Protein AF-A0A4Q3RQY2-F1 (afdb_monomer)

Solvent-accessible surface area (backbone atoms only — not comparable to full-atom values): 2672 Å² total; per-residue (Å²): 106,58,71,54,18,46,75,77,70,35,97,36,40,71,54,44,37,53,51,42,22,68,77,70,74,43,43,60,68,65,48,48,57,48,32,70,74,38,59,70,67,66,73,74,120

Nearest PDB structures (foldseek):
  7bgi-assembly1_3  TM=6.271E-01  e=2.035E+00  Chlamydomonas reinhardtii
  6sl5-assembly1_3  TM=6.192E-01  e=4.624E+00  Dunaliella salina
  8z9d-assembly1_RR  TM=5.968E-01  e=4.624E+00  Spinacia oleracea
  6yxr-assembly1_3  TM=5.652E-01  e=5.449E+00  Dunaliella salina

pLDDT: mean 83.51, std 9.53, range [53.62, 93.19]

Sequence (45 aa):
VAGVGFAVGYDSPSQFSREYARLFGRPPGRDLERMLADPSLAVAV

Structure (mmCIF, N/CA/C/O backbone):
data_AF-A0A4Q3RQY2-F1
#
_entry.id   AF-A0A4Q3RQY2-F1
#
loop_
_atom_site.group_PDB
_atom_site.id
_atom_site.type_symbol
_atom_site.label_atom_id
_atom_site.label_alt_id
_atom_site.label_comp_id
_atom_site.label_asym_id
_atom_site.label_entity_id
_atom_site.label_seq_id
_atom_site.pdbx_PDB_ins_code
_atom_site.Cartn_x
_atom_site.Cartn_y
_atom_site.Cartn_z
_atom_site.occupancy
_atom_site.B_iso_or_equiv
_atom_site.auth_seq_id
_atom_site.auth_comp_id
_atom_site.auth_asym_id
_atom_site.auth_atom_id
_atom_site.pdbx_PDB_model_num
ATOM 1 N N . VAL A 1 1 ? 4.643 4.650 -1.279 1.00 63.34 1 VAL A N 1
ATOM 2 C CA . VAL A 1 1 ? 3.821 3.905 -0.287 1.00 63.34 1 VAL A CA 1
ATOM 3 C C . VAL A 1 1 ? 2.733 4.774 0.342 1.00 63.34 1 VAL A C 1
ATOM 5 O O . VAL A 1 1 ? 1.587 4.359 0.319 1.00 63.34 1 VAL A O 1
ATOM 8 N N . ALA A 1 2 ? 3.043 5.985 0.834 1.00 68.44 2 ALA A N 1
ATOM 9 C CA . ALA A 1 2 ? 2.041 6.864 1.453 1.00 68.44 2 ALA A CA 1
ATOM 10 C C . ALA A 1 2 ? 0.824 7.183 0.571 1.00 68.44 2 ALA A C 1
ATOM 12 O O . ALA A 1 2 ? -0.299 6.996 1.020 1.00 68.44 2 ALA A O 1
ATOM 13 N N . GLY A 1 3 ? 1.029 7.551 -0.698 1.00 74.06 3 GLY A N 1
ATOM 14 C CA . GLY A 1 3 ? -0.090 7.786 -1.620 1.00 74.06 3 GLY A CA 1
ATOM 15 C C . GLY A 1 3 ? -0.924 6.535 -1.931 1.00 74.06 3 GLY A C 1
ATOM 16 O O . GLY A 1 3 ? -2.128 6.639 -2.116 1.00 74.06 3 GLY A O 1
ATOM 17 N N . VAL A 1 4 ? -0.306 5.347 -1.924 1.00 77.38 4 VAL A N 1
ATOM 18 C CA . VAL A 1 4 ? -1.005 4.077 -2.192 1.00 77.38 4 VAL A CA 1
ATOM 19 C C . VAL A 1 4 ? -1.906 3.702 -1.022 1.00 77.38 4 VAL A C 1
ATOM 21 O O . VAL A 1 4 ? -3.052 3.345 -1.254 1.00 77.38 4 VAL A O 1
ATOM 24 N N . GLY A 1 5 ? -1.424 3.845 0.219 1.00 79.50 5 GLY A N 1
ATOM 25 C CA . GLY A 1 5 ? -2.221 3.554 1.414 1.00 79.50 5 GLY A CA 1
ATOM 26 C C . GLY A 1 5 ? -3.537 4.334 1.437 1.00 79.50 5 GLY A C 1
ATOM 27 O O . GLY A 1 5 ? -4.589 3.737 1.621 1.00 79.50 5 GLY A O 1
ATOM 28 N N . PHE A 1 6 ? -3.498 5.635 1.141 1.00 80.44 6 PHE A N 1
ATOM 29 C CA . PHE A 1 6 ? -4.721 6.435 1.041 1.00 80.44 6 PHE A CA 1
ATOM 30 C C . PHE A 1 6 ? -5.600 6.040 -0.155 1.00 80.44 6 PHE A C 1
ATOM 32 O O . PHE A 1 6 ? -6.816 5.961 -0.014 1.00 80.44 6 PHE A O 1
ATOM 39 N N . ALA A 1 7 ? -5.008 5.744 -1.317 1.00 83.12 7 ALA A N 1
ATOM 40 C CA . ALA A 1 7 ? -5.757 5.376 -2.522 1.00 83.12 7 ALA A CA 1
ATOM 41 C C . ALA A 1 7 ? -6.539 4.057 -2.385 1.00 83.12 7 ALA A C 1
ATOM 43 O O . ALA A 1 7 ? -7.604 3.919 -2.979 1.00 83.12 7 ALA A O 1
ATOM 44 N N . VAL A 1 8 ? -6.036 3.104 -1.594 1.00 83.38 8 VAL A N 1
ATOM 45 C CA . VAL A 1 8 ? -6.750 1.855 -1.269 1.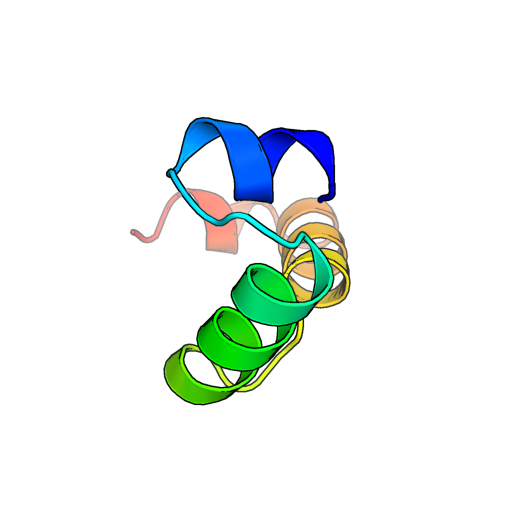00 83.38 8 VAL A CA 1
ATOM 46 C C . VAL A 1 8 ? -7.650 1.966 -0.027 1.00 83.38 8 VAL A C 1
ATOM 48 O O . VAL A 1 8 ? -8.238 0.970 0.382 1.00 83.38 8 VAL A O 1
ATOM 51 N N . GLY A 1 9 ? -7.803 3.164 0.552 1.00 86.12 9 GLY A N 1
ATOM 52 C CA . GLY A 1 9 ? -8.763 3.439 1.629 1.00 86.12 9 GLY A CA 1
ATOM 53 C C . GLY A 1 9 ? -8.219 3.317 3.054 1.00 86.12 9 GLY A C 1
ATOM 54 O O . GLY A 1 9 ? -9.006 3.310 3.996 1.00 86.12 9 GLY A O 1
ATOM 55 N N . TYR A 1 10 ? -6.899 3.235 3.244 1.00 89.44 10 TYR A N 1
ATOM 56 C CA . TYR A 1 10 ? -6.305 3.294 4.581 1.00 89.44 10 TYR A CA 1
ATOM 57 C C . TYR A 1 10 ? -6.103 4.746 5.026 1.00 89.44 10 TYR A C 1
ATOM 59 O O . TYR A 1 10 ? -5.451 5.531 4.339 1.00 89.44 10 TYR A O 1
ATOM 67 N N . ASP A 1 11 ? -6.537 5.061 6.247 1.00 86.25 11 ASP A N 1
ATOM 68 C CA . ASP A 1 11 ? -6.291 6.348 6.918 1.00 86.25 11 ASP A CA 1
ATOM 69 C C . ASP A 1 11 ? -4.812 6.587 7.264 1.00 86.25 11 ASP A C 1
ATOM 71 O O . ASP A 1 11 ? -4.404 7.696 7.613 1.00 86.25 11 ASP A O 1
ATOM 75 N N . SER A 1 12 ? -3.976 5.546 7.202 1.00 88.25 12 SER A N 1
ATOM 76 C CA . SER A 1 12 ? -2.555 5.659 7.512 1.00 88.25 12 SER A CA 1
ATOM 77 C C . SER A 1 12 ? -1.676 4.808 6.589 1.00 88.25 12 SER A C 1
ATOM 79 O O . SER A 1 12 ? -1.808 3.581 6.557 1.00 88.25 12 SER A O 1
ATOM 81 N N . PRO A 1 13 ? -0.652 5.406 5.949 1.00 85.56 13 PRO A N 1
ATOM 82 C CA . PRO A 1 13 ? 0.401 4.684 5.226 1.00 85.56 13 PRO A CA 1
ATOM 83 C C . PRO A 1 13 ? 1.079 3.575 6.037 1.00 85.56 13 PRO A C 1
ATOM 85 O O . PRO A 1 13 ? 1.491 2.538 5.505 1.00 85.56 13 PRO A O 1
ATOM 88 N N . SER A 1 14 ? 1.209 3.801 7.344 1.00 88.56 14 SER A N 1
ATOM 89 C CA . SER A 1 14 ? 1.836 2.870 8.279 1.00 88.56 14 SER A CA 1
ATOM 90 C C . SER A 1 14 ? 0.910 1.708 8.639 1.00 88.56 14 SER A C 1
ATOM 92 O O . SER A 1 14 ? 1.394 0.654 9.048 1.00 88.56 14 SER A O 1
ATOM 94 N N . GLN A 1 15 ? -0.412 1.873 8.519 1.00 89.38 15 GLN A N 1
ATOM 95 C CA . GLN A 1 15 ? -1.373 0.773 8.651 1.00 89.38 15 GLN A CA 1
ATOM 96 C C . GLN A 1 15 ? -1.252 -0.159 7.445 1.00 89.38 15 GLN A C 1
ATOM 98 O O . GLN A 1 15 ? -0.921 -1.328 7.629 1.00 89.38 15 GLN A O 1
ATOM 103 N N . PHE A 1 16 ? -1.355 0.393 6.231 1.00 89.00 16 PHE A N 1
ATOM 104 C CA . PHE A 1 16 ? -1.155 -0.342 4.979 1.00 89.00 16 PHE A CA 1
ATOM 105 C C . PHE A 1 16 ? 0.152 -1.148 4.981 1.00 89.00 16 PHE A C 1
ATOM 107 O O . PHE A 1 16 ? 0.159 -2.349 4.728 1.00 89.00 16 PHE A O 1
ATOM 114 N N . SER A 1 17 ? 1.270 -0.512 5.347 1.00 88.12 17 SER A N 1
ATOM 115 C CA . SER A 1 17 ? 2.582 -1.174 5.338 1.00 88.12 17 SER A CA 1
ATOM 116 C C . SER A 1 17 ? 2.677 -2.343 6.328 1.00 88.12 17 SER A C 1
ATOM 118 O O . SER A 1 17 ? 3.348 -3.333 6.041 1.00 88.12 17 SER A O 1
ATOM 120 N N . ARG A 1 18 ? 2.015 -2.244 7.490 1.00 91.31 18 ARG A N 1
ATOM 121 C CA . ARG A 1 18 ? 1.9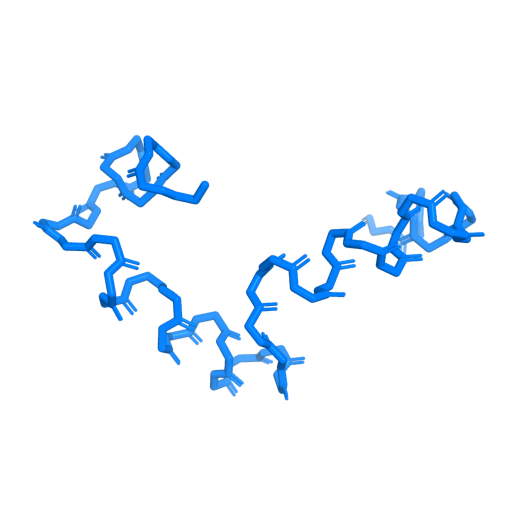95 -3.310 8.506 1.00 91.31 18 ARG A CA 1
ATOM 122 C C . ARG A 1 18 ? 1.130 -4.487 8.077 1.00 91.31 18 ARG A C 1
ATOM 124 O O . ARG A 1 18 ? 1.512 -5.632 8.301 1.00 91.31 18 ARG A O 1
ATOM 131 N N . GLU A 1 19 ? -0.018 -4.210 7.476 1.00 91.56 19 GLU A N 1
ATOM 132 C CA . GLU A 1 19 ? -0.942 -5.244 7.014 1.00 91.56 19 GLU A CA 1
ATOM 133 C C . GLU A 1 19 ? -0.379 -5.990 5.802 1.00 91.56 19 GLU A C 1
ATOM 135 O O . GLU A 1 19 ? -0.346 -7.219 5.801 1.00 91.56 19 GLU A O 1
ATOM 140 N N . TYR A 1 20 ? 0.213 -5.261 4.851 1.00 92.06 20 TYR A N 1
ATOM 141 C CA . TYR A 1 20 ? 0.959 -5.844 3.738 1.00 92.06 20 TYR A CA 1
ATOM 142 C C . TYR A 1 20 ? 2.087 -6.760 4.247 1.00 92.06 20 TYR A C 1
ATOM 144 O O . TYR A 1 20 ? 2.203 -7.903 3.817 1.00 92.06 20 TYR A O 1
ATOM 152 N N . ALA A 1 21 ? 2.876 -6.316 5.232 1.00 91.56 21 ALA A N 1
ATOM 153 C CA . ALA A 1 21 ? 3.931 -7.150 5.808 1.00 91.56 21 ALA A CA 1
ATOM 154 C C . ALA A 1 21 ? 3.401 -8.400 6.535 1.00 91.56 21 ALA A C 1
ATOM 156 O O . ALA A 1 21 ? 4.087 -9.418 6.545 1.00 91.56 21 ALA A O 1
ATOM 157 N N . ARG A 1 22 ? 2.195 -8.359 7.120 1.00 93.19 22 ARG A N 1
ATOM 158 C CA . ARG A 1 22 ? 1.551 -9.552 7.700 1.00 93.19 22 ARG A CA 1
ATOM 159 C C . ARG A 1 22 ? 1.119 -10.555 6.638 1.00 93.19 22 ARG A C 1
ATOM 161 O O . ARG A 1 22 ? 1.290 -11.748 6.851 1.00 93.19 22 ARG A O 1
ATOM 168 N N . LEU A 1 23 ? 0.552 -10.076 5.534 1.00 91.88 23 LEU A N 1
ATOM 169 C CA . LEU A 1 23 ? 0.008 -10.928 4.474 1.00 91.88 23 LEU A CA 1
ATOM 170 C C . LEU A 1 23 ? 1.103 -11.496 3.562 1.00 91.88 23 LEU A C 1
ATOM 172 O O . LEU A 1 23 ? 1.032 -12.655 3.168 1.00 91.88 23 LEU A O 1
ATOM 176 N N . PHE A 1 24 ? 2.132 -10.700 3.266 1.00 88.38 24 PHE A N 1
ATOM 177 C CA . PHE A 1 24 ? 3.160 -11.0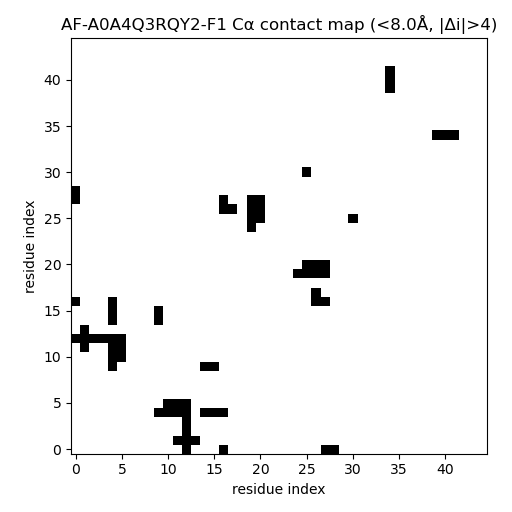15 2.266 1.00 88.38 24 PHE A CA 1
ATOM 178 C C . PHE A 1 24 ? 4.568 -11.176 2.870 1.00 88.38 24 PHE A C 1
ATOM 180 O O . PHE A 1 24 ? 5.548 -11.398 2.162 1.00 88.38 24 PHE A O 1
ATOM 187 N N . GLY A 1 25 ? 4.696 -11.061 4.196 1.00 91.56 25 GLY A N 1
ATOM 188 C CA . GLY A 1 25 ? 5.932 -11.311 4.949 1.00 91.56 25 GLY A CA 1
ATOM 189 C C . GLY A 1 25 ? 6.998 -10.215 4.853 1.00 91.56 25 GLY A C 1
ATOM 190 O O . GLY A 1 25 ? 8.039 -10.311 5.505 1.00 91.56 25 GLY A O 1
ATOM 191 N N . ARG A 1 26 ? 6.787 -9.175 4.037 1.00 91.38 26 ARG A N 1
ATOM 192 C CA . ARG A 1 26 ? 7.757 -8.097 3.779 1.00 91.38 26 ARG A CA 1
ATOM 193 C C . ARG A 1 26 ? 7.033 -6.768 3.629 1.00 91.38 26 ARG A C 1
ATOM 195 O O . ARG A 1 26 ? 5.925 -6.763 3.116 1.00 91.38 26 ARG A O 1
ATOM 202 N N . PRO A 1 27 ? 7.619 -5.631 4.033 1.00 89.56 27 PRO A N 1
ATOM 203 C CA . PRO A 1 27 ? 7.004 -4.337 3.776 1.00 89.56 27 PRO A CA 1
ATOM 204 C C . PRO A 1 27 ? 6.988 -4.028 2.266 1.00 89.56 27 PRO A C 1
ATOM 206 O O . PRO A 1 27 ? 7.936 -4.385 1.560 1.00 89.56 27 PRO A O 1
ATOM 209 N N . PRO A 1 28 ? 5.979 -3.287 1.776 1.00 87.38 28 PRO A N 1
ATOM 210 C CA . PRO A 1 28 ? 5.739 -3.092 0.342 1.00 87.38 28 PRO A CA 1
ATOM 211 C C . PRO A 1 28 ? 6.892 -2.388 -0.387 1.00 87.38 28 PRO A C 1
ATOM 213 O O . PRO A 1 28 ? 7.127 -2.645 -1.559 1.00 87.38 28 PRO A O 1
ATOM 216 N N . GLY A 1 29 ? 7.652 -1.523 0.299 1.00 88.56 29 GLY A N 1
ATOM 217 C CA . GLY A 1 29 ? 8.835 -0.884 -0.291 1.00 88.56 29 GLY A CA 1
ATOM 218 C C . GLY A 1 29 ? 9.943 -1.884 -0.638 1.00 88.56 29 GLY A C 1
ATOM 219 O O . GLY A 1 29 ? 10.460 -1.854 -1.747 1.00 88.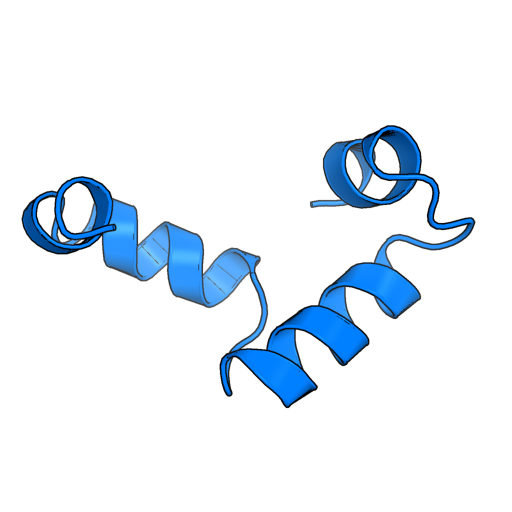56 29 GLY A O 1
ATOM 220 N N . ARG A 1 30 ? 10.246 -2.814 0.279 1.00 87.44 30 ARG A N 1
ATOM 221 C CA . ARG A 1 30 ? 11.267 -3.858 0.079 1.00 87.44 30 ARG A CA 1
ATOM 222 C C . ARG A 1 30 ? 10.855 -4.868 -0.980 1.00 87.44 30 ARG A C 1
ATOM 224 O O . ARG A 1 30 ? 11.710 -5.419 -1.666 1.00 87.44 30 ARG A O 1
ATOM 231 N N . ASP A 1 31 ? 9.560 -5.145 -1.072 1.00 87.81 31 ASP A N 1
ATOM 232 C CA . ASP A 1 31 ? 9.054 -6.060 -2.086 1.00 87.81 31 ASP A CA 1
ATOM 233 C C . ASP A 1 31 ? 9.105 -5.420 -3.478 1.00 87.81 31 ASP A C 1
ATOM 235 O O . ASP A 1 31 ? 9.587 -6.046 -4.417 1.00 87.81 31 ASP A O 1
ATOM 239 N N . LEU A 1 32 ? 8.787 -4.125 -3.586 1.00 87.94 32 LEU A N 1
ATOM 240 C CA . LEU A 1 32 ? 8.956 -3.368 -4.826 1.00 87.94 32 LEU A CA 1
ATOM 241 C C . LEU A 1 32 ? 10.421 -3.314 -5.286 1.00 87.94 32 LEU A C 1
ATOM 243 O O . LEU A 1 32 ? 10.691 -3.551 -6.458 1.00 87.94 32 LEU A O 1
ATOM 247 N N . GLU A 1 33 ? 11.374 -3.055 -4.383 1.00 90.56 33 GLU A N 1
ATOM 248 C CA . GLU A 1 33 ? 12.813 -3.099 -4.708 1.00 90.56 33 GLU A CA 1
ATOM 249 C C . GLU A 1 33 ? 13.213 -4.448 -5.322 1.00 90.56 33 GLU A C 1
ATOM 251 O O . GLU A 1 33 ? 14.006 -4.511 -6.259 1.00 90.56 33 GLU A O 1
ATOM 256 N N . ARG A 1 34 ? 12.620 -5.536 -4.829 1.00 88.44 34 ARG A N 1
ATOM 257 C CA . ARG A 1 34 ? 12.882 -6.889 -5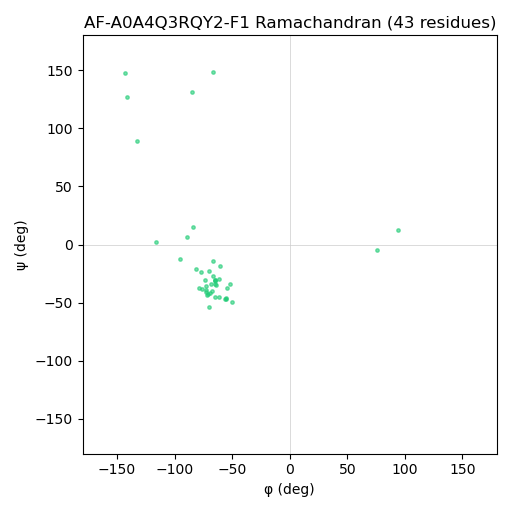.313 1.00 88.44 34 ARG A CA 1
ATOM 258 C C . ARG A 1 34 ? 12.203 -7.182 -6.650 1.00 88.44 34 ARG A C 1
ATOM 260 O O . ARG A 1 34 ? 12.822 -7.824 -7.486 1.00 88.44 34 ARG A O 1
ATOM 267 N N . MET A 1 35 ? 10.986 -6.690 -6.871 1.00 87.31 35 MET A N 1
ATOM 268 C CA . MET A 1 35 ? 10.304 -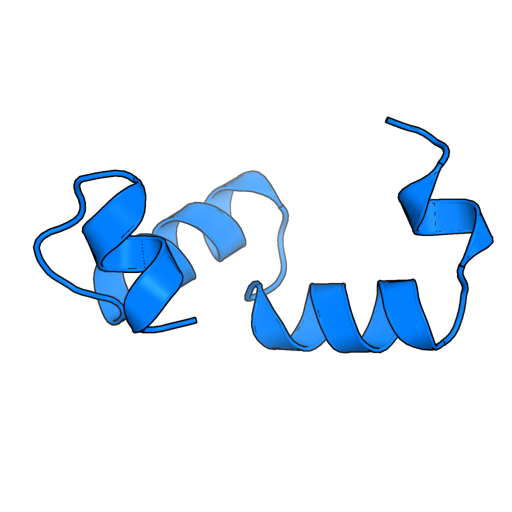6.771 -8.171 1.0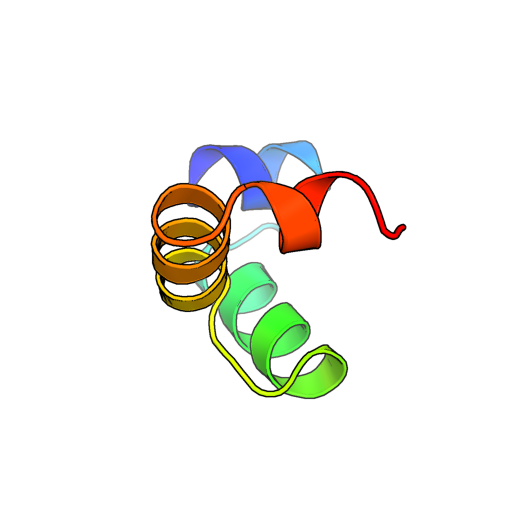0 87.31 35 MET A CA 1
ATOM 269 C C . MET A 1 35 ? 11.031 -5.957 -9.247 1.00 87.31 35 MET A C 1
ATOM 271 O O . MET A 1 35 ? 11.054 -6.343 -10.408 1.00 87.31 35 MET A O 1
ATOM 275 N N . LEU A 1 36 ? 11.646 -4.832 -8.872 1.00 88.94 36 LEU A N 1
ATOM 276 C CA . LEU A 1 36 ? 12.468 -4.032 -9.781 1.00 88.94 36 LEU A CA 1
ATOM 277 C C . LEU A 1 36 ? 13.810 -4.710 -10.090 1.00 88.94 36 LEU A C 1
ATOM 279 O O . LEU A 1 36 ? 14.302 -4.600 -11.210 1.00 88.94 36 LEU A O 1
ATOM 283 N N . ALA A 1 37 ? 14.395 -5.410 -9.113 1.00 89.31 37 ALA A N 1
ATOM 284 C CA . ALA A 1 37 ? 15.622 -6.183 -9.299 1.00 89.31 37 ALA A CA 1
ATOM 285 C C . ALA A 1 37 ? 15.398 -7.481 -10.095 1.00 89.31 37 ALA A C 1
ATOM 287 O O . ALA A 1 37 ? 16.295 -7.919 -10.812 1.00 89.31 37 ALA A O 1
ATOM 288 N N . ASP A 1 38 ? 14.212 -8.079 -9.979 1.00 85.75 38 ASP A N 1
ATOM 289 C CA . ASP A 1 38 ? 13.791 -9.251 -10.740 1.00 85.75 38 ASP A CA 1
ATOM 290 C C . ASP A 1 38 ? 12.382 -9.035 -11.325 1.00 85.75 38 ASP A C 1
ATOM 292 O O . ASP A 1 38 ? 11.374 -9.392 -10.705 1.00 85.75 38 ASP A O 1
ATOM 296 N N . PRO A 1 39 ? 12.293 -8.464 -12.540 1.00 76.69 39 PRO A N 1
ATOM 297 C CA . PRO A 1 39 ? 11.024 -8.166 -13.203 1.00 76.69 39 PRO A CA 1
ATOM 298 C C . PRO A 1 39 ? 10.156 -9.399 -13.470 1.00 76.69 39 PRO A C 1
ATOM 300 O O . PRO A 1 39 ? 8.951 -9.263 -13.683 1.00 76.69 39 PRO A O 1
ATOM 303 N N . SER A 1 40 ? 10.737 -10.605 -13.452 1.00 79.62 40 SER A N 1
ATOM 304 C CA . SER A 1 40 ? 9.984 -11.843 -13.666 1.00 79.62 40 SER A CA 1
ATOM 305 C C . SER A 1 40 ? 8.990 -12.125 -12.530 1.00 79.62 40 SER A C 1
ATOM 307 O O . SER A 1 40 ? 7.925 -12.692 -12.771 1.00 79.62 40 SER A O 1
ATOM 309 N N . LEU A 1 41 ? 9.270 -11.633 -11.317 1.00 73.56 41 LEU A N 1
ATOM 310 C CA . LEU A 1 41 ? 8.368 -11.706 -10.162 1.00 73.56 41 LEU A CA 1
ATOM 311 C C . LEU A 1 41 ? 7.127 -10.812 -10.298 1.00 73.56 41 LEU A C 1
ATOM 313 O O . LEU A 1 41 ? 6.127 -11.075 -9.639 1.00 73.56 41 LEU A O 1
ATOM 317 N N . ALA A 1 42 ? 7.172 -9.769 -11.131 1.00 69.12 42 ALA A N 1
ATOM 318 C CA . ALA A 1 42 ? 6.055 -8.839 -11.302 1.00 69.12 42 ALA A CA 1
ATOM 319 C C . ALA A 1 42 ? 4.963 -9.354 -12.257 1.00 69.12 42 ALA A C 1
ATOM 321 O O . ALA A 1 42 ? 3.832 -8.886 -12.192 1.00 69.12 42 ALA A O 1
ATOM 322 N N . VAL A 1 43 ? 5.297 -10.305 -13.135 1.00 65.81 43 VAL A N 1
ATOM 323 C CA . VAL A 1 43 ? 4.388 -10.877 -14.149 1.00 65.81 43 VAL A CA 1
ATOM 324 C C . VAL A 1 43 ? 3.726 -12.179 -13.670 1.00 65.81 43 VAL A C 1
ATOM 326 O O . VAL A 1 43 ? 2.777 -12.653 -14.282 1.00 65.81 43 VAL A O 1
ATOM 329 N N . ALA A 1 44 ? 4.206 -12.765 -12.573 1.00 57.50 44 ALA A N 1
ATOM 330 C CA . ALA A 1 44 ? 3.790 -14.087 -12.100 1.00 57.50 44 ALA A CA 1
ATOM 331 C C . ALA A 1 44 ? 2.506 -14.108 -11.234 1.00 57.50 44 ALA A C 1
ATOM 333 O O . ALA A 1 44 ? 2.254 -15.112 -10.567 1.00 57.50 44 ALA A O 1
ATOM 33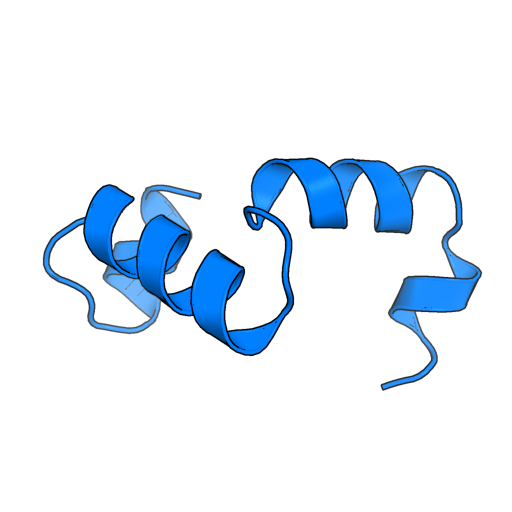4 N N . VAL A 1 45 ? 1.714 -13.030 -11.221 1.00 53.62 45 VAL A N 1
ATOM 335 C CA . VAL A 1 45 ? 0.485 -12.867 -10.412 1.00 53.62 4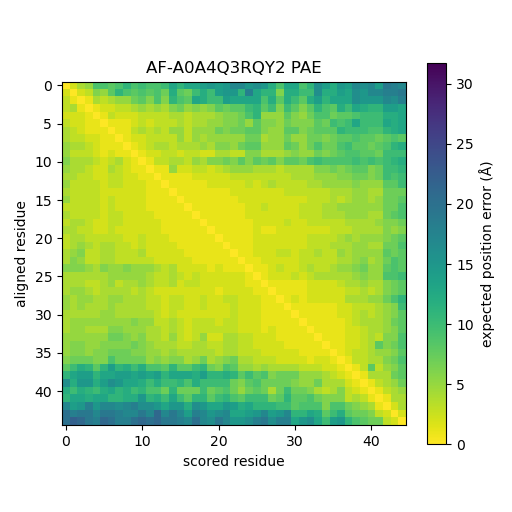5 VAL A CA 1
ATOM 336 C C . VAL A 1 45 ? -0.692 -12.563 -11.325 1.00 53.62 45 VAL A C 1
ATOM 338 O O . VAL A 1 45 ? -1.772 -13.148 -11.089 1.00 53.62 45 VAL A O 1
#

Secondary structure (DSSP, 8-state):
-HHHHHHTT-S-HHHHHHHHHHHHSS-HHHHHHHHHH-THHHH--

Radius of gyration: 11.17 Å; Cα contacts (8 Å, |Δi|>4): 35; chains: 1; bounding box: 24×22×23 Å

Mean predicted aligned error: 5.41 Å

Foldseek 3Di:
DQVVCVVVPHPGPVVVQVVCCVVVVHGPVVVVVVCVVPVVVVPPD